Protein AF-A0A958PQH4-F1 (afdb_monomer_lite)

Secondary structure (DSSP, 8-state):
--SSSSSSSSSS--------PPP---HHHHHHHHHHHHHHHHHHHT---HHHHHHHHHHHHHHT-S----SSSHHHHHHHHHHHHHHHTTTS---HHHHHHHHHHHHHHHHHHHHHHHHHH--

Foldseek 3Di:
DPDDPPPPPPPPPPPPPPPPQQDPDDLVLLVVLLCCLLVLLVVLLPDPQLVVSLVSLVCCLVVVVRPDDDSPCLVVLSNVLSVLSNVCCVVPDNDPVSSVVSVVSSVVSVVSSVVSSVSNVVD

pLDDT: mean 85.17, std 16.49, range [44.34, 97.88]

Sequence (123 aa):
MKCFFIFILSLTVLACNKKQTAPDIPLSEFNDKARVMIGVVTKISKEQNIEKLKKIATYTQFARVVDCKDVLHECKHYNDILTKMIRYTEDGQFDNSERKDIQEKIQALKLEISQARQVLLER

Structure (mmCIF, N/CA/C/O backbone):
data_AF-A0A958PQH4-F1
#
_entry.id   AF-A0A958PQH4-F1
#
loop_
_atom_site.group_PDB
_atom_site.id
_atom_site.type_symbol
_atom_site.label_atom_id
_atom_site.label_alt_id
_atom_site.label_comp_id
_atom_site.label_asym_id
_atom_site.label_entity_id
_atom_site.label_seq_id
_atom_site.pdbx_PDB_ins_code
_atom_site.Cartn_x
_atom_site.Cartn_y
_atom_site.Cartn_z
_atom_site.occupancy
_atom_site.B_iso_or_equiv
_atom_site.auth_seq_id
_atom_site.auth_comp_id
_atom_site.auth_asym_id
_atom_site.auth_atom_id
_atom_site.pdbx_PDB_model_num
ATOM 1 N N . MET A 1 1 ? 46.148 -42.517 3.256 1.00 44.34 1 MET A N 1
ATOM 2 C CA . MET A 1 1 ? 44.812 -41.976 2.917 1.00 44.34 1 MET A CA 1
ATOM 3 C C . MET A 1 1 ? 44.825 -40.454 3.062 1.00 44.34 1 MET A C 1
ATOM 5 O O . MET A 1 1 ? 44.422 -39.924 4.084 1.00 44.34 1 MET A O 1
ATOM 9 N N . LYS A 1 2 ? 45.395 -39.744 2.084 1.00 47.91 2 LYS A N 1
ATOM 10 C CA . LYS A 1 2 ? 45.571 -38.280 2.093 1.00 47.91 2 LYS A CA 1
ATOM 11 C C . LYS A 1 2 ? 45.373 -37.770 0.666 1.00 47.91 2 LYS A C 1
ATOM 13 O O . LYS A 1 2 ? 46.354 -37.458 0.018 1.00 47.91 2 LYS A O 1
ATOM 18 N N . CYS A 1 3 ? 44.156 -37.823 0.130 1.00 49.81 3 CYS A N 1
ATOM 19 C CA . CYS A 1 3 ? 43.851 -37.251 -1.196 1.00 49.81 3 CYS A CA 1
ATOM 20 C C . CYS A 1 3 ? 42.346 -37.048 -1.465 1.00 49.81 3 CYS A C 1
ATOM 22 O O . CYS A 1 3 ? 41.973 -36.793 -2.599 1.00 49.81 3 CYS A O 1
ATOM 24 N N . PHE A 1 4 ? 41.464 -37.151 -0.462 1.00 47.75 4 PHE A N 1
ATOM 25 C CA . PHE A 1 4 ? 40.009 -37.112 -0.698 1.00 47.75 4 PHE A CA 1
ATOM 26 C C . PHE A 1 4 ? 39.305 -35.839 -0.203 1.00 47.75 4 PHE A C 1
ATOM 28 O O . PHE A 1 4 ? 38.084 -35.771 -0.223 1.00 47.75 4 PHE A O 1
ATOM 35 N N . PHE A 1 5 ? 40.056 -34.820 0.229 1.00 49.75 5 PHE A N 1
ATOM 36 C CA . PHE A 1 5 ? 39.490 -33.604 0.836 1.00 49.75 5 PHE A CA 1
ATOM 37 C C . PHE A 1 5 ? 39.616 -32.325 -0.010 1.00 49.75 5 PHE A C 1
ATOM 39 O O . PHE A 1 5 ? 39.195 -31.266 0.438 1.00 49.75 5 PHE A O 1
ATOM 46 N N . ILE A 1 6 ? 40.159 -32.394 -1.232 1.00 53.62 6 ILE A N 1
ATOM 47 C CA . ILE A 1 6 ? 40.442 -31.191 -2.047 1.00 53.62 6 ILE A CA 1
ATOM 48 C C . ILE A 1 6 ? 39.382 -30.942 -3.141 1.00 53.62 6 ILE A C 1
ATOM 50 O O . ILE A 1 6 ? 39.292 -29.840 -3.670 1.00 53.62 6 ILE A O 1
ATOM 54 N N . PHE A 1 7 ? 38.503 -31.906 -3.438 1.00 47.97 7 PHE A N 1
ATOM 55 C CA . PHE A 1 7 ? 37.555 -31.784 -4.559 1.00 47.97 7 PHE A CA 1
ATOM 56 C C . PHE A 1 7 ? 36.192 -31.157 -4.210 1.00 47.97 7 PHE A C 1
ATOM 58 O O . PHE A 1 7 ? 35.423 -30.835 -5.107 1.00 47.97 7 PHE A O 1
ATOM 65 N N . ILE A 1 8 ? 35.881 -30.961 -2.924 1.00 51.91 8 ILE A N 1
ATOM 66 C CA . ILE A 1 8 ? 34.570 -30.442 -2.477 1.00 51.91 8 ILE A CA 1
ATOM 67 C C . ILE A 1 8 ? 34.597 -28.913 -2.260 1.00 51.91 8 ILE A C 1
ATOM 69 O O . ILE A 1 8 ? 33.556 -28.292 -2.072 1.00 51.91 8 ILE A O 1
ATOM 73 N N . LEU A 1 9 ? 35.768 -28.267 -2.349 1.00 48.38 9 LEU A N 1
ATOM 74 C CA . LEU A 1 9 ? 35.909 -26.829 -2.078 1.00 48.38 9 LEU A CA 1
ATOM 75 C C . LEU A 1 9 ? 35.815 -25.920 -3.322 1.00 48.38 9 LEU A C 1
ATOM 77 O O . LEU A 1 9 ? 35.839 -24.703 -3.182 1.00 48.38 9 LEU A O 1
ATOM 81 N N . SER A 1 10 ? 35.708 -26.473 -4.534 1.00 50.66 10 SER A N 1
ATOM 82 C CA . SER A 1 10 ? 35.715 -25.701 -5.793 1.00 50.66 10 SER A CA 1
ATOM 83 C C . SER A 1 10 ? 34.331 -25.469 -6.418 1.00 50.66 10 SER A C 1
ATOM 85 O O . SER A 1 10 ? 34.236 -24.851 -7.476 1.00 50.66 10 SER A O 1
ATOM 87 N N . LEU A 1 11 ? 33.246 -25.923 -5.779 1.00 51.50 11 LEU A N 1
ATOM 88 C CA . LEU A 1 11 ? 31.895 -25.925 -6.365 1.00 51.50 11 LEU A CA 1
ATOM 89 C C . LEU A 1 11 ? 30.977 -24.772 -5.916 1.00 51.50 11 LEU A C 1
ATOM 91 O O . LEU A 1 11 ? 29.820 -24.734 -6.326 1.00 51.50 11 LEU A O 1
ATOM 95 N N . THR A 1 12 ? 31.454 -23.808 -5.123 1.00 56.78 12 THR A N 1
ATOM 96 C CA . THR A 1 12 ? 30.588 -22.761 -4.537 1.00 56.78 12 THR A CA 1
ATOM 97 C C . THR A 1 12 ?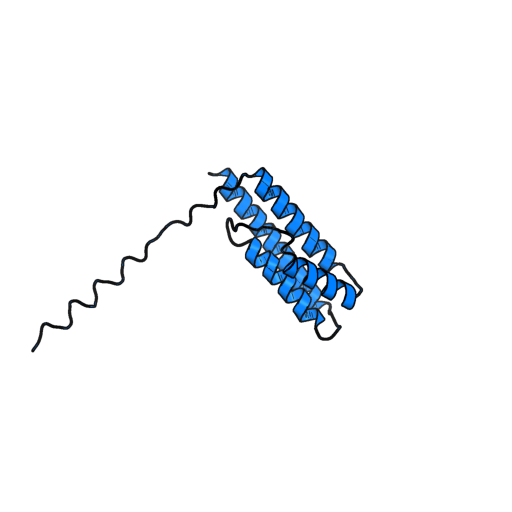 30.744 -21.352 -5.118 1.00 56.78 12 THR A C 1
ATOM 99 O O . THR A 1 12 ? 30.122 -20.429 -4.602 1.00 56.78 12 THR A O 1
ATOM 102 N N . VAL A 1 13 ? 31.493 -21.142 -6.211 1.00 53.78 13 VAL A N 1
ATOM 103 C CA . VAL A 1 13 ? 31.732 -19.775 -6.747 1.00 53.78 13 VAL A CA 1
ATOM 104 C C . VAL A 1 13 ? 30.897 -19.417 -7.985 1.00 53.78 13 VAL A C 1
ATOM 106 O O . VAL A 1 13 ? 30.986 -18.305 -8.495 1.00 53.78 13 VAL A O 1
ATOM 109 N N . LEU A 1 14 ? 29.992 -20.284 -8.441 1.00 52.03 14 LEU A N 1
ATOM 110 C CA . LEU A 1 14 ? 28.974 -19.901 -9.431 1.00 52.03 14 LEU A CA 1
ATOM 111 C C . LEU A 1 14 ? 27.713 -19.379 -8.729 1.00 52.03 14 LEU A C 1
ATOM 113 O O . LEU A 1 14 ? 26.598 -19.823 -8.994 1.00 52.03 14 LEU A O 1
ATOM 117 N N . ALA A 1 15 ? 27.887 -18.394 -7.844 1.00 50.41 15 ALA A N 1
ATOM 118 C CA . ALA A 1 15 ? 26.812 -17.460 -7.544 1.00 50.41 15 ALA A CA 1
ATOM 119 C C . ALA A 1 15 ? 26.550 -16.680 -8.840 1.00 50.41 15 ALA A C 1
ATOM 121 O O . ALA A 1 15 ? 27.230 -15.712 -9.176 1.00 50.41 15 ALA A O 1
ATOM 122 N N . CYS A 1 16 ? 25.625 -17.216 -9.631 1.00 54.50 16 CYS A N 1
ATOM 123 C CA . CYS A 1 16 ? 25.168 -16.671 -10.891 1.00 54.50 16 CYS A CA 1
ATOM 124 C C . CYS A 1 16 ? 24.646 -15.253 -10.628 1.00 54.50 16 CYS A C 1
ATOM 126 O O . CYS A 1 16 ? 23.528 -15.068 -10.154 1.00 54.50 16 CYS A O 1
ATOM 128 N N . ASN A 1 17 ? 25.473 -14.248 -10.912 1.00 48.66 17 ASN A N 1
ATOM 129 C CA . ASN A 1 17 ? 25.115 -12.838 -10.827 1.00 48.66 17 ASN A CA 1
ATOM 130 C C . ASN A 1 17 ? 24.243 -12.491 -12.048 1.00 48.66 17 ASN A C 1
ATOM 132 O O . ASN A 1 17 ? 24.624 -11.704 -12.915 1.00 48.66 17 ASN A O 1
ATOM 136 N N . LYS A 1 18 ? 23.081 -13.147 -12.185 1.00 48.94 18 LYS A N 1
ATOM 137 C CA . LYS A 1 18 ? 22.056 -12.695 -13.124 1.00 48.94 18 LYS A CA 1
ATOM 138 C C . LYS A 1 18 ? 21.567 -11.361 -12.578 1.00 48.94 18 LYS A C 1
ATOM 140 O O . LYS A 1 18 ? 20.751 -11.343 -11.663 1.00 48.94 18 LYS A O 1
ATOM 145 N N . LYS A 1 19 ? 22.086 -10.254 -13.128 1.00 53.88 19 LYS A N 1
ATOM 146 C CA . LYS A 1 19 ? 21.433 -8.944 -13.036 1.00 53.88 19 LYS A CA 1
ATOM 147 C C . LYS A 1 19 ? 19.963 -9.196 -13.341 1.00 53.88 19 LYS A C 1
ATOM 149 O O . LYS A 1 19 ? 19.645 -9.607 -14.459 1.00 53.88 19 LYS A O 1
ATOM 154 N N . GLN A 1 20 ? 19.112 -9.048 -12.330 1.00 55.00 20 GLN A N 1
ATOM 155 C CA . GLN A 1 20 ? 17.675 -9.164 -12.485 1.00 55.00 20 GLN A CA 1
ATOM 156 C C . GLN A 1 20 ? 17.293 -8.134 -13.537 1.00 55.00 20 GLN A C 1
ATOM 158 O O . GLN A 1 20 ? 17.394 -6.929 -13.323 1.00 55.00 20 GLN A O 1
ATOM 163 N N . THR A 1 21 ? 17.033 -8.622 -14.742 1.00 63.31 21 THR A N 1
ATOM 164 C CA . THR A 1 21 ? 16.639 -7.771 -15.850 1.00 63.31 21 THR A CA 1
ATOM 165 C C . THR A 1 21 ? 15.248 -7.299 -15.473 1.00 63.31 21 THR A C 1
ATOM 167 O O . THR A 1 21 ? 14.392 -8.138 -15.181 1.00 63.31 21 THR A O 1
ATOM 170 N N . ALA A 1 22 ? 15.064 -5.981 -15.366 1.00 67.56 22 ALA A N 1
ATOM 171 C CA . ALA A 1 22 ? 13.769 -5.405 -15.035 1.00 67.56 22 ALA A CA 1
ATOM 172 C C . ALA A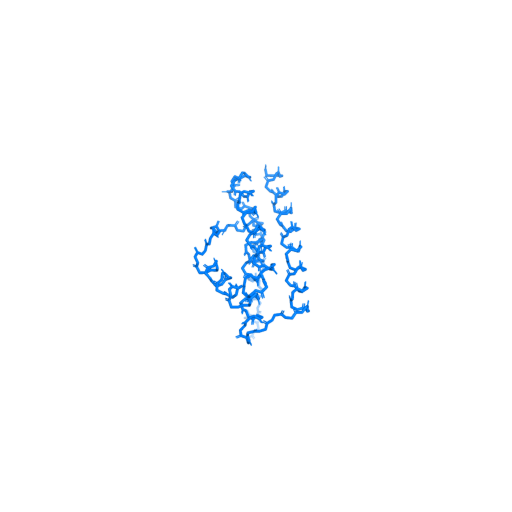 1 22 ? 12.688 -6.049 -15.924 1.00 67.56 22 ALA A C 1
ATOM 174 O O . ALA A 1 22 ? 12.954 -6.311 -17.105 1.00 67.56 22 ALA A O 1
ATOM 175 N N . PRO A 1 23 ? 11.508 -6.370 -15.368 1.00 77.06 23 PRO A N 1
ATOM 176 C CA . PRO A 1 23 ? 10.456 -7.020 -16.128 1.00 77.06 23 PRO A CA 1
ATOM 177 C C . PRO A 1 23 ? 10.092 -6.176 -17.348 1.00 77.06 23 PRO A C 1
ATOM 179 O O . PRO A 1 23 ? 10.118 -4.945 -17.309 1.00 77.06 23 PRO A O 1
ATOM 182 N N . ASP A 1 24 ? 9.722 -6.852 -18.434 1.00 82.00 24 ASP A N 1
ATOM 183 C CA . ASP A 1 24 ? 9.239 -6.182 -19.634 1.00 82.00 24 ASP A CA 1
ATOM 184 C C . ASP A 1 24 ? 7.811 -5.669 -19.401 1.00 82.00 24 ASP A C 1
ATOM 186 O O . ASP A 1 24 ? 6.826 -6.352 -19.686 1.00 82.00 24 ASP A O 1
ATOM 190 N N . ILE A 1 25 ? 7.711 -4.498 -18.771 1.00 86.81 25 ILE A N 1
ATOM 191 C CA . ILE A 1 25 ? 6.465 -3.779 -18.516 1.00 86.81 25 ILE A CA 1
ATOM 192 C C . ILE A 1 25 ? 6.530 -2.397 -19.185 1.00 86.81 25 ILE A C 1
ATOM 194 O O . ILE A 1 25 ? 7.504 -1.664 -18.987 1.00 86.81 25 ILE A O 1
ATOM 198 N N . PRO A 1 26 ? 5.509 -1.997 -19.966 1.00 91.06 26 PRO A N 1
ATOM 199 C CA . PRO A 1 26 ? 5.422 -0.642 -20.491 1.00 91.06 26 PRO A CA 1
ATOM 200 C C . PRO A 1 26 ? 5.364 0.394 -19.363 1.00 91.06 26 PRO A C 1
ATOM 202 O O . PRO A 1 26 ? 4.630 0.232 -18.386 1.00 91.06 26 PRO A O 1
ATOM 205 N N . LEU A 1 27 ? 6.073 1.513 -19.529 1.00 91.06 27 LEU A N 1
ATOM 206 C CA . LEU A 1 27 ? 6.102 2.592 -18.536 1.00 91.06 27 LEU A CA 1
ATOM 207 C C . LEU A 1 27 ? 4.698 3.134 -18.200 1.00 91.06 27 LEU A C 1
ATOM 209 O O . LEU A 1 27 ? 4.435 3.514 -17.060 1.00 91.06 27 LEU A O 1
ATOM 213 N N . SER A 1 28 ? 3.787 3.174 -19.177 1.00 92.44 28 SER A N 1
ATOM 214 C CA . SER A 1 28 ? 2.387 3.564 -18.967 1.00 92.44 28 SER A CA 1
ATOM 215 C C . SER A 1 28 ? 1.659 2.604 -18.024 1.00 92.44 28 SER A C 1
ATOM 217 O O . SER A 1 28 ? 1.062 3.055 -17.049 1.00 92.44 28 SER A O 1
ATOM 219 N N . GLU A 1 29 ? 1.778 1.295 -18.262 1.00 91.75 29 GLU A N 1
ATOM 220 C CA . GLU A 1 29 ? 1.181 0.254 -17.420 1.00 91.75 29 GLU A CA 1
ATOM 221 C C . GLU A 1 29 ? 1.735 0.315 -15.991 1.00 91.75 29 GLU A C 1
ATOM 223 O O . GLU A 1 29 ? 0.971 0.285 -15.022 1.00 91.75 29 GLU A O 1
ATOM 228 N N . PHE A 1 30 ? 3.054 0.479 -15.848 1.00 92.88 30 PHE A N 1
ATOM 229 C CA . PHE A 1 30 ? 3.689 0.666 -14.545 1.00 92.88 30 PHE A CA 1
ATOM 230 C C . PHE A 1 30 ? 3.132 1.895 -13.810 1.00 92.88 30 PHE A C 1
ATOM 232 O O . PHE A 1 30 ? 2.749 1.804 -12.643 1.00 92.88 30 PHE A O 1
ATOM 239 N N . ASN A 1 31 ? 3.040 3.045 -14.485 1.00 93.44 31 ASN A N 1
ATOM 240 C CA . ASN A 1 31 ? 2.558 4.286 -13.875 1.00 93.44 31 ASN A CA 1
ATOM 241 C C . ASN A 1 31 ? 1.095 4.197 -13.424 1.00 93.44 31 ASN A C 1
ATOM 243 O O . ASN A 1 31 ? 0.739 4.764 -12.387 1.00 93.44 31 ASN A O 1
ATOM 247 N N . ASP A 1 32 ? 0.246 3.497 -14.175 1.00 93.12 32 ASP A N 1
ATOM 248 C CA . ASP A 1 32 ? -1.145 3.285 -13.783 1.00 93.12 32 ASP A CA 1
ATOM 249 C C . ASP A 1 32 ? -1.238 2.388 -12.543 1.00 93.12 32 ASP A C 1
ATOM 251 O O . ASP A 1 32 ? -1.926 2.745 -11.581 1.00 93.12 32 ASP A O 1
ATOM 255 N N . LYS A 1 33 ? -0.460 1.299 -12.491 1.00 92.06 33 LYS A N 1
ATOM 256 C CA . LYS A 1 33 ? -0.361 0.432 -11.303 1.00 92.06 33 LYS A CA 1
ATOM 257 C C . LYS A 1 33 ? 0.168 1.196 -10.087 1.00 92.06 33 LYS A C 1
ATOM 259 O O . LYS A 1 33 ? -0.435 1.142 -9.016 1.00 92.06 33 LYS A O 1
ATOM 264 N N . ALA A 1 34 ? 1.230 1.978 -10.258 1.00 94.00 34 ALA A N 1
ATOM 265 C CA . ALA A 1 34 ? 1.806 2.825 -9.216 1.00 94.00 34 ALA A CA 1
ATOM 266 C C . ALA A 1 34 ? 0.801 3.844 -8.657 1.00 94.00 34 ALA A C 1
ATOM 268 O O . ALA A 1 34 ? 0.686 4.015 -7.438 1.00 94.00 34 ALA A O 1
ATOM 269 N N . ARG A 1 35 ? 0.020 4.490 -9.534 1.00 95.19 35 ARG A N 1
ATOM 270 C CA . ARG A 1 35 ? -1.039 5.427 -9.135 1.00 95.19 35 ARG A CA 1
ATOM 271 C C . ARG A 1 35 ? -2.095 4.736 -8.276 1.00 95.19 35 ARG A C 1
ATOM 273 O O . ARG A 1 35 ? -2.486 5.284 -7.243 1.00 95.19 35 ARG A O 1
ATOM 280 N N . VAL A 1 36 ? -2.537 3.543 -8.680 1.00 93.69 36 VAL A N 1
ATOM 281 C CA . VAL A 1 36 ? -3.523 2.755 -7.926 1.00 93.69 36 VAL A CA 1
ATOM 282 C C . VAL A 1 36 ? -2.956 2.337 -6.570 1.00 93.69 36 VAL A C 1
ATOM 284 O O . VAL A 1 36 ? -3.617 2.576 -5.560 1.00 93.69 36 VAL A O 1
ATOM 287 N N . MET A 1 37 ? -1.727 1.808 -6.516 1.00 94.69 37 MET A N 1
ATOM 288 C CA . MET A 1 37 ? -1.072 1.410 -5.262 1.00 94.69 37 MET A CA 1
ATOM 289 C C . MET A 1 37 ? -1.064 2.553 -4.245 1.00 94.69 37 MET A C 1
ATOM 291 O O . MET A 1 37 ? -1.605 2.405 -3.146 1.00 94.69 37 MET A O 1
ATOM 295 N N . ILE A 1 38 ? -0.531 3.719 -4.633 1.00 96.19 38 ILE A N 1
ATOM 296 C CA . ILE A 1 38 ? -0.455 4.898 -3.761 1.00 96.19 38 ILE A CA 1
ATOM 297 C C . ILE A 1 38 ? -1.844 5.400 -3.367 1.00 96.19 38 ILE A C 1
ATOM 299 O O . ILE A 1 38 ? -2.074 5.703 -2.192 1.00 96.19 38 ILE A O 1
ATOM 303 N N . GLY A 1 39 ? -2.770 5.492 -4.324 1.00 95.06 39 GLY A N 1
ATOM 304 C CA . GLY A 1 39 ? -4.128 5.969 -4.076 1.00 95.06 39 GLY A CA 1
ATOM 305 C C . GLY A 1 39 ? -4.864 5.107 -3.053 1.00 95.06 39 GLY A C 1
ATOM 306 O O . GLY A 1 39 ? -5.475 5.636 -2.123 1.00 95.06 39 GLY A O 1
ATOM 307 N N . VAL A 1 40 ? -4.746 3.786 -3.179 1.00 94.38 40 VAL A N 1
ATOM 308 C CA . VAL A 1 40 ? -5.389 2.816 -2.292 1.00 94.38 40 VAL A CA 1
ATOM 309 C C . VAL A 1 40 ? -4.836 2.907 -0.872 1.00 94.38 40 VAL A C 1
ATOM 311 O O . VAL A 1 40 ? -5.607 3.185 0.047 1.00 94.38 40 VAL A O 1
ATOM 314 N N . VAL A 1 41 ? -3.520 2.760 -0.668 1.00 96.19 41 VAL A N 1
ATOM 315 C CA . VAL A 1 41 ? -2.950 2.798 0.697 1.00 96.19 41 VAL A CA 1
ATOM 316 C C . VAL A 1 41 ? -3.148 4.158 1.359 1.00 96.19 41 VAL A C 1
ATOM 318 O O . VAL A 1 41 ? -3.466 4.231 2.544 1.00 96.19 41 VAL A O 1
ATOM 321 N N . THR A 1 42 ? -3.058 5.249 0.592 1.00 96.56 42 THR A N 1
ATOM 322 C CA . THR A 1 42 ? -3.303 6.595 1.123 1.00 96.56 42 THR A CA 1
ATOM 323 C C . THR A 1 42 ? -4.756 6.747 1.564 1.00 96.56 42 THR A C 1
ATOM 325 O O . THR A 1 42 ? -5.009 7.284 2.642 1.00 96.56 42 THR A O 1
ATOM 328 N N . LYS A 1 43 ? -5.718 6.266 0.768 1.00 95.94 43 LYS A N 1
ATOM 329 C CA . LYS A 1 43 ? -7.144 6.354 1.100 1.00 95.94 43 LYS A CA 1
ATOM 330 C C . LYS A 1 43 ? -7.499 5.511 2.323 1.00 95.94 43 LYS A C 1
ATOM 332 O O . LYS A 1 43 ? -8.181 6.018 3.207 1.00 95.94 43 LYS A O 1
ATOM 337 N N . ILE A 1 44 ? -7.006 4.274 2.398 1.00 95.19 44 ILE A N 1
ATOM 338 C CA . ILE A 1 44 ? -7.241 3.383 3.544 1.00 95.19 44 ILE A CA 1
ATOM 339 C C . ILE A 1 44 ? -6.629 3.982 4.815 1.00 95.19 44 ILE A C 1
ATOM 341 O O . ILE A 1 44 ? -7.307 4.060 5.832 1.00 95.19 44 ILE A O 1
ATOM 345 N N . SER A 1 45 ? -5.394 4.498 4.747 1.00 95.81 45 SER A N 1
ATOM 346 C CA . SER A 1 45 ? -4.698 5.062 5.919 1.00 95.81 45 SER A CA 1
ATOM 347 C C . SER A 1 45 ? -5.422 6.243 6.582 1.00 95.81 45 SER A C 1
ATOM 349 O O . SER A 1 45 ? -5.195 6.529 7.757 1.00 95.81 45 SER A O 1
ATOM 351 N N . LYS A 1 46 ? -6.288 6.939 5.833 1.00 95.44 46 LYS A N 1
ATOM 352 C CA . LYS A 1 46 ? -7.067 8.091 6.305 1.00 95.44 46 LYS A CA 1
ATOM 353 C C . LYS A 1 46 ? -8.427 7.714 6.891 1.00 95.44 46 LYS A C 1
ATOM 355 O O . LYS A 1 46 ? -9.083 8.584 7.465 1.00 95.44 46 LYS A O 1
ATOM 360 N N . GLU A 1 47 ? -8.857 6.462 6.747 1.00 96.06 47 GLU A N 1
ATOM 361 C CA . GLU A 1 47 ? -10.113 5.989 7.322 1.00 96.06 47 GLU A CA 1
ATOM 362 C C . GLU A 1 47 ? -10.048 6.054 8.858 1.00 96.06 47 GLU A C 1
ATOM 364 O O . GLU A 1 47 ? -9.055 5.672 9.489 1.00 96.06 47 GLU A O 1
ATOM 369 N N . GLN A 1 48 ? -11.100 6.611 9.455 1.00 93.75 48 GLN A N 1
ATOM 370 C CA . GLN A 1 48 ? -11.195 6.806 10.904 1.00 93.75 48 GLN A CA 1
ATOM 371 C C . GLN A 1 48 ? -11.955 5.656 11.560 1.00 93.75 48 GLN A C 1
ATOM 373 O O . GLN A 1 48 ? -11.661 5.295 12.695 1.00 93.75 48 GLN A O 1
ATOM 378 N N . ASN A 1 49 ? -12.901 5.047 10.840 1.00 96.44 49 ASN A N 1
ATOM 379 C CA . ASN A 1 49 ? -13.606 3.868 11.318 1.00 96.44 49 ASN A CA 1
ATOM 380 C C . ASN A 1 49 ? -12.703 2.627 11.181 1.00 96.44 49 ASN A C 1
ATOM 382 O O . ASN A 1 49 ? -12.428 2.172 10.070 1.00 96.44 49 ASN A O 1
ATOM 386 N N . ILE A 1 50 ? -12.251 2.081 12.314 1.00 96.31 50 ILE A N 1
ATOM 387 C CA . ILE A 1 50 ? -11.267 0.986 12.366 1.00 96.31 50 ILE A CA 1
ATOM 388 C C . ILE A 1 50 ? -11.784 -0.294 11.705 1.00 96.31 50 ILE A C 1
ATOM 390 O O . ILE A 1 50 ? -11.065 -0.927 10.933 1.00 96.31 50 ILE A O 1
ATOM 394 N N . GLU A 1 51 ? -13.050 -0.641 11.933 1.00 95.88 51 GLU A N 1
ATOM 395 C CA . GLU A 1 51 ? -13.676 -1.816 11.323 1.00 95.88 51 GLU A CA 1
ATOM 396 C C . GLU A 1 51 ? -13.721 -1.687 9.795 1.00 95.88 51 GLU A C 1
ATOM 398 O O . GLU A 1 51 ? -13.349 -2.605 9.057 1.00 95.88 51 GLU A O 1
ATOM 403 N N . LYS A 1 52 ? -14.118 -0.509 9.303 1.00 96.38 52 LYS A N 1
ATOM 404 C CA . LYS A 1 52 ? -14.146 -0.203 7.872 1.00 96.38 52 LYS A CA 1
ATOM 405 C C . LYS A 1 52 ? -12.744 -0.212 7.269 1.00 96.38 52 LYS A C 1
ATOM 407 O O . LYS A 1 52 ? -12.573 -0.746 6.175 1.00 96.38 52 LYS A O 1
ATOM 412 N N . LEU A 1 53 ? -11.749 0.334 7.969 1.00 96.00 53 LEU A N 1
ATOM 413 C CA . LEU A 1 53 ? -10.352 0.307 7.542 1.00 96.00 53 LEU A CA 1
ATOM 414 C C . LEU A 1 53 ? -9.871 -1.133 7.367 1.00 96.00 53 LEU A C 1
ATOM 416 O O . LEU A 1 53 ? -9.438 -1.487 6.268 1.00 96.00 53 LEU A O 1
ATOM 420 N N . LYS A 1 54 ? -10.020 -1.967 8.407 1.00 96.19 54 LYS A N 1
ATOM 421 C CA . LYS A 1 54 ? -9.654 -3.389 8.383 1.00 96.19 54 LYS A CA 1
ATOM 422 C C . LYS A 1 54 ? -10.313 -4.093 7.206 1.00 96.19 54 LYS A C 1
ATOM 424 O O . LYS A 1 54 ? -9.633 -4.698 6.384 1.00 96.19 54 LYS A O 1
ATOM 429 N N . LYS A 1 55 ? -11.631 -3.934 7.066 1.00 95.25 55 LYS A N 1
ATOM 430 C CA . LYS A 1 55 ? -12.424 -4.548 5.995 1.00 95.25 55 LYS A CA 1
ATOM 431 C C . LYS A 1 55 ? -11.920 -4.160 4.604 1.00 95.25 55 LYS A C 1
ATOM 433 O O . LYS A 1 55 ? -11.731 -5.034 3.760 1.00 95.25 55 LYS A O 1
ATOM 438 N N . ILE A 1 56 ? -11.668 -2.872 4.356 1.00 94.94 56 ILE A N 1
ATOM 439 C CA . ILE A 1 56 ? -11.158 -2.408 3.057 1.00 94.94 56 ILE A CA 1
ATOM 440 C C . ILE A 1 56 ? -9.735 -2.924 2.817 1.00 94.94 56 ILE A C 1
ATOM 442 O O . ILE A 1 56 ? -9.449 -3.372 1.707 1.00 94.94 56 ILE A O 1
ATOM 446 N N . ALA A 1 57 ? -8.856 -2.892 3.824 1.00 94.62 57 ALA A N 1
ATOM 447 C CA . ALA A 1 57 ? -7.485 -3.389 3.708 1.00 94.62 57 ALA A CA 1
ATOM 448 C C . ALA A 1 57 ? -7.457 -4.888 3.379 1.00 94.62 57 ALA A C 1
ATOM 450 O O . ALA A 1 57 ? -6.806 -5.293 2.416 1.00 94.62 57 ALA A O 1
ATOM 451 N N . THR A 1 58 ? -8.242 -5.690 4.102 1.00 94.12 58 THR A N 1
ATOM 452 C CA . THR A 1 58 ? -8.405 -7.126 3.863 1.00 94.12 58 THR A CA 1
ATOM 453 C C . THR A 1 58 ? -8.936 -7.399 2.459 1.00 94.12 58 THR A C 1
ATOM 455 O O . THR A 1 58 ? -8.315 -8.150 1.712 1.00 94.12 58 THR A O 1
ATOM 458 N N . TYR A 1 59 ? -10.035 -6.763 2.042 1.00 93.50 59 TYR A N 1
ATOM 459 C CA . TYR A 1 59 ? -10.568 -6.985 0.694 1.00 93.50 59 TYR A CA 1
ATOM 460 C C . TYR A 1 59 ? -9.611 -6.549 -0.405 1.00 93.50 59 TYR A C 1
ATOM 462 O O . TYR A 1 59 ? -9.491 -7.244 -1.407 1.00 93.50 59 TYR A O 1
ATOM 470 N N . THR A 1 60 ? -8.904 -5.438 -0.214 1.00 92.69 60 THR A N 1
ATOM 471 C CA . THR A 1 60 ? -7.886 -4.982 -1.165 1.00 92.69 60 THR A CA 1
ATOM 472 C C . THR A 1 60 ? -6.783 -6.027 -1.327 1.00 92.69 60 THR A C 1
ATOM 474 O O . THR A 1 60 ? -6.412 -6.352 -2.456 1.00 92.69 60 THR A O 1
ATOM 477 N N . GLN A 1 61 ? -6.289 -6.580 -0.215 1.00 89.50 61 GLN A N 1
ATOM 478 C CA . GLN A 1 61 ? -5.249 -7.605 -0.230 1.00 89.50 61 GLN A CA 1
ATOM 479 C C . GLN A 1 61 ? -5.735 -8.895 -0.908 1.00 89.50 61 GLN A C 1
ATOM 481 O O . GLN A 1 61 ? -5.043 -9.437 -1.769 1.00 89.50 61 GLN A O 1
ATOM 486 N N . PHE A 1 62 ? -6.942 -9.364 -0.578 1.00 86.75 62 PHE A N 1
ATOM 487 C CA . PHE A 1 62 ? -7.502 -10.597 -1.143 1.00 86.75 62 PHE A CA 1
ATOM 488 C C . PHE A 1 62 ? -7.885 -10.474 -2.616 1.00 86.75 62 PHE A C 1
ATOM 490 O O . PHE A 1 62 ? -7.613 -11.385 -3.394 1.00 86.75 62 PHE A O 1
ATOM 497 N N . ALA A 1 63 ? -8.492 -9.355 -3.013 1.00 86.06 63 ALA A N 1
ATOM 498 C CA . ALA A 1 63 ? -8.908 -9.130 -4.393 1.00 86.06 63 ALA A CA 1
ATOM 499 C C . ALA A 1 63 ? -7.721 -8.921 -5.344 1.00 86.06 63 ALA A C 1
ATOM 501 O O . ALA A 1 63 ? -7.936 -8.879 -6.552 1.00 86.06 63 ALA A O 1
ATOM 502 N N . ARG A 1 64 ? -6.491 -8.775 -4.817 1.00 79.25 64 ARG A N 1
ATOM 503 C CA . ARG A 1 64 ? -5.282 -8.465 -5.597 1.00 79.25 64 ARG A CA 1
ATOM 504 C C . ARG A 1 64 ? -5.550 -7.327 -6.582 1.00 79.25 64 ARG A C 1
ATOM 506 O O . ARG A 1 64 ? -5.277 -7.439 -7.771 1.00 79.25 64 ARG A O 1
ATOM 513 N N . VAL A 1 65 ? -6.114 -6.231 -6.061 1.00 71.19 65 VAL A N 1
ATOM 514 C CA . VAL A 1 65 ? -6.587 -5.075 -6.852 1.00 71.19 65 VAL A CA 1
ATOM 515 C C . VAL A 1 65 ? -5.500 -4.528 -7.788 1.00 71.19 65 VAL A C 1
ATOM 517 O O . VAL A 1 65 ? -5.809 -3.927 -8.813 1.00 71.19 65 VAL A O 1
ATOM 520 N N . VAL A 1 66 ? -4.230 -4.760 -7.453 1.00 72.88 66 VAL A N 1
ATOM 521 C CA . VAL A 1 66 ? -3.082 -4.478 -8.309 1.00 72.88 66 VAL A CA 1
ATOM 522 C C . VAL A 1 66 ? -2.426 -5.797 -8.717 1.00 72.88 66 VAL A C 1
ATOM 524 O O . VAL A 1 66 ? -1.790 -6.453 -7.892 1.00 72.88 66 VAL A O 1
ATOM 527 N N . ASP A 1 67 ? -2.552 -6.164 -9.995 1.00 73.00 67 ASP A N 1
ATOM 528 C CA . ASP A 1 67 ? -1.721 -7.206 -10.606 1.00 73.00 67 ASP A CA 1
ATOM 529 C C . ASP A 1 67 ? -0.297 -6.663 -10.758 1.00 73.00 67 ASP A C 1
ATOM 531 O O . ASP A 1 67 ? -0.022 -5.805 -11.604 1.00 73.00 67 ASP A O 1
ATOM 535 N N . CYS A 1 68 ? 0.591 -7.080 -9.865 1.00 72.31 68 CYS A N 1
ATOM 536 C CA . CYS A 1 68 ? 1.845 -6.388 -9.630 1.00 72.31 68 CYS A CA 1
ATOM 537 C C . CYS A 1 68 ? 3.031 -7.239 -10.091 1.00 72.31 68 CYS A C 1
ATOM 539 O O . CYS A 1 68 ? 3.197 -8.380 -9.663 1.00 72.31 68 CYS A O 1
ATOM 541 N N . LYS A 1 69 ? 3.848 -6.669 -10.980 1.00 80.25 69 LYS A N 1
ATOM 542 C CA . LYS A 1 69 ? 5.145 -7.213 -11.383 1.00 80.25 69 LYS A CA 1
ATOM 543 C C . LYS A 1 69 ? 6.208 -6.276 -10.836 1.00 80.25 69 LYS A C 1
ATOM 545 O O . LYS A 1 69 ? 6.274 -5.139 -11.292 1.00 80.25 69 LYS A O 1
ATOM 550 N N . ASP A 1 70 ? 6.991 -6.763 -9.881 1.00 81.06 70 ASP A N 1
ATOM 551 C CA . ASP A 1 70 ? 8.043 -5.977 -9.243 1.00 81.06 70 ASP A CA 1
ATOM 552 C C . ASP A 1 70 ? 9.126 -5.597 -10.260 1.00 81.06 70 ASP A C 1
ATOM 554 O O . ASP A 1 70 ? 9.771 -6.466 -10.855 1.00 81.06 70 ASP A O 1
ATOM 558 N N . VAL A 1 71 ? 9.329 -4.293 -10.444 1.00 84.75 71 VAL A N 1
ATOM 559 C CA . VAL A 1 71 ? 10.525 -3.743 -11.093 1.00 84.75 71 VAL A CA 1
ATOM 560 C C . VAL A 1 71 ? 11.673 -3.692 -10.090 1.0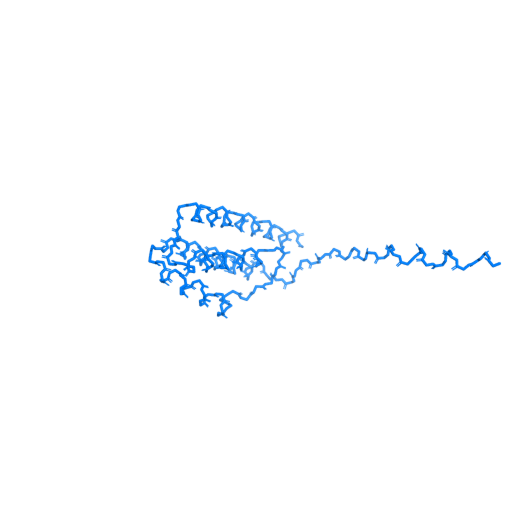0 84.75 71 VAL A C 1
ATOM 562 O O . VAL A 1 71 ? 12.794 -4.077 -10.424 1.00 84.75 71 VAL A O 1
ATOM 565 N N . LEU A 1 72 ? 11.380 -3.250 -8.863 1.00 86.75 72 LEU A N 1
ATOM 566 C CA . LEU A 1 72 ? 12.255 -3.347 -7.699 1.00 86.75 72 LEU A CA 1
ATOM 567 C C . LEU A 1 72 ? 11.554 -4.195 -6.627 1.00 86.75 72 LEU A C 1
ATOM 569 O O . LEU A 1 72 ? 11.599 -5.420 -6.709 1.00 86.75 72 LEU A O 1
ATOM 573 N N . HIS A 1 73 ? 10.900 -3.567 -5.644 1.00 88.38 73 HIS A N 1
ATOM 574 C CA . HIS A 1 73 ? 10.115 -4.240 -4.598 1.00 88.38 73 HIS A CA 1
ATOM 575 C C . HIS A 1 73 ? 8.849 -3.458 -4.205 1.00 88.38 73 HIS A C 1
ATOM 577 O O . HIS A 1 73 ? 8.302 -3.634 -3.109 1.00 88.38 73 HIS A O 1
ATOM 583 N N . GLU A 1 74 ? 8.366 -2.570 -5.075 1.00 91.19 74 GLU A N 1
ATOM 584 C CA . GLU A 1 74 ? 7.199 -1.732 -4.813 1.00 91.19 74 GLU A CA 1
ATOM 585 C C . GLU A 1 74 ? 5.929 -2.550 -4.518 1.00 91.19 74 GLU A C 1
ATOM 587 O O . GLU A 1 74 ? 5.136 -2.165 -3.654 1.00 91.19 74 GLU A O 1
ATOM 592 N N . CYS A 1 75 ? 5.754 -3.711 -5.156 1.00 90.69 75 CYS A N 1
ATOM 593 C CA . CYS A 1 75 ? 4.618 -4.598 -4.914 1.00 90.69 75 CYS A CA 1
ATOM 594 C C . CYS A 1 75 ? 4.692 -5.217 -3.520 1.00 90.69 75 CYS A C 1
ATOM 596 O O . CYS A 1 75 ? 3.686 -5.298 -2.806 1.00 90.69 75 CYS A O 1
ATOM 598 N N . LYS A 1 76 ? 5.897 -5.629 -3.114 1.00 90.56 76 LYS A N 1
ATOM 599 C CA . LYS A 1 76 ? 6.150 -6.158 -1.774 1.00 90.56 76 LYS A CA 1
ATOM 600 C C . LYS A 1 76 ? 5.843 -5.106 -0.712 1.00 90.56 76 LYS A C 1
ATOM 602 O O . LYS A 1 76 ? 5.089 -5.388 0.216 1.00 90.56 76 LYS A O 1
ATOM 607 N N . HIS A 1 77 ? 6.347 -3.883 -0.870 1.00 93.44 77 HIS A N 1
ATOM 608 C CA . HIS A 1 77 ? 6.059 -2.791 0.061 1.00 93.44 77 HIS A CA 1
ATOM 609 C C . HIS A 1 77 ? 4.572 -2.437 0.119 1.00 93.44 77 HIS A C 1
ATOM 611 O O . HIS A 1 77 ? 4.034 -2.224 1.207 1.00 93.44 77 HIS A O 1
ATOM 617 N N . TYR A 1 78 ? 3.883 -2.427 -1.022 1.00 95.00 78 TYR A N 1
ATOM 618 C CA . TYR A 1 78 ? 2.436 -2.247 -1.063 1.00 95.00 78 TYR A CA 1
ATOM 619 C C . TYR A 1 78 ? 1.696 -3.319 -0.243 1.00 95.00 78 TYR A C 1
ATOM 621 O O . TYR A 1 78 ? 0.845 -2.986 0.588 1.00 95.00 78 TYR A O 1
ATOM 629 N N . ASN A 1 79 ? 2.054 -4.594 -0.411 1.00 93.69 79 ASN A N 1
ATOM 630 C CA . ASN A 1 79 ? 1.443 -5.689 0.342 1.00 93.69 79 ASN A CA 1
ATOM 631 C C . ASN A 1 79 ? 1.785 -5.647 1.844 1.00 93.69 79 ASN A C 1
ATOM 633 O O . ASN A 1 79 ? 0.924 -5.922 2.685 1.00 93.69 79 ASN A O 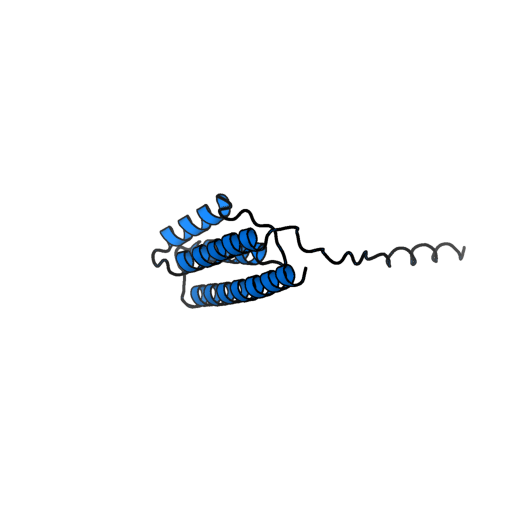1
ATOM 637 N N . ASP A 1 80 ? 3.011 -5.262 2.197 1.00 94.75 80 ASP A N 1
ATOM 638 C CA . ASP A 1 80 ? 3.443 -5.113 3.590 1.00 94.75 80 ASP A CA 1
ATOM 639 C C . ASP A 1 80 ? 2.655 -4.009 4.310 1.00 94.75 80 ASP A C 1
ATOM 641 O O . ASP A 1 80 ? 2.286 -4.172 5.476 1.00 94.75 80 ASP A O 1
ATOM 645 N N . ILE A 1 81 ? 2.343 -2.905 3.620 1.00 96.75 81 ILE A N 1
ATOM 646 C CA . ILE A 1 81 ? 1.496 -1.832 4.160 1.00 96.75 81 ILE A CA 1
ATOM 647 C C . ILE A 1 81 ? 0.092 -2.359 4.469 1.00 96.75 81 ILE A C 1
ATOM 649 O O . ILE A 1 81 ? -0.405 -2.141 5.574 1.00 96.75 81 ILE A O 1
ATOM 653 N N . LEU A 1 82 ? -0.539 -3.069 3.526 1.00 96.50 82 LEU A N 1
ATOM 654 C CA . LEU A 1 82 ? -1.875 -3.638 3.733 1.00 96.50 82 LEU A CA 1
ATOM 655 C C . LEU A 1 82 ? -1.882 -4.646 4.886 1.00 96.50 82 LEU A C 1
ATOM 657 O O . LEU A 1 82 ? -2.738 -4.566 5.765 1.00 96.50 82 LEU A O 1
ATOM 661 N N . THR A 1 83 ? -0.889 -5.535 4.930 1.00 96.12 83 THR A N 1
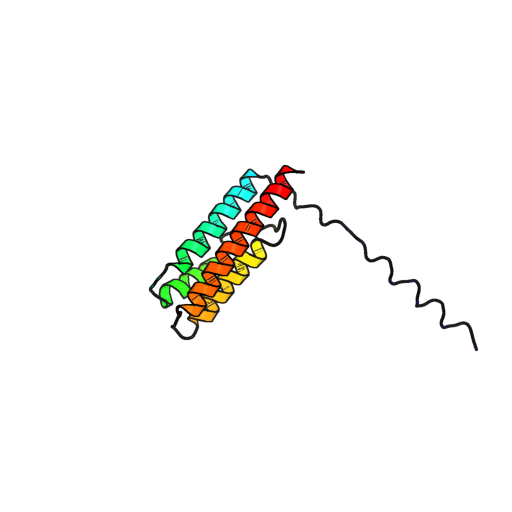ATOM 662 C CA . THR A 1 83 ? -0.731 -6.525 6.006 1.00 96.12 83 THR A CA 1
ATOM 663 C C . THR A 1 83 ? -0.601 -5.846 7.366 1.00 96.12 83 THR A C 1
ATOM 665 O O . THR A 1 83 ? -1.253 -6.246 8.329 1.00 96.12 83 THR A O 1
ATOM 668 N N . LYS A 1 84 ? 0.202 -4.780 7.456 1.00 96.62 84 LYS A N 1
ATOM 669 C CA . LYS A 1 84 ? 0.357 -4.013 8.695 1.00 96.62 84 LYS A CA 1
ATOM 670 C C . LYS A 1 84 ? -0.918 -3.294 9.106 1.00 96.62 84 LYS A C 1
ATOM 672 O O . LYS A 1 84 ? -1.255 -3.342 10.279 1.00 96.62 84 LYS A O 1
ATOM 677 N N . MET A 1 85 ? -1.642 -2.677 8.174 1.00 96.88 85 MET A N 1
ATOM 678 C CA . MET A 1 85 ? -2.937 -2.057 8.477 1.00 96.88 85 MET A CA 1
ATOM 679 C C . MET A 1 85 ? -3.933 -3.077 9.036 1.00 96.88 85 MET A C 1
ATOM 681 O O . MET A 1 85 ? -4.613 -2.792 10.016 1.00 96.88 85 MET A O 1
ATOM 685 N N . ILE A 1 86 ? -4.006 -4.271 8.442 1.00 96.44 86 ILE A N 1
ATOM 686 C CA . ILE A 1 86 ? -4.873 -5.348 8.936 1.00 96.44 86 ILE A CA 1
ATOM 687 C C . ILE A 1 86 ? -4.460 -5.733 10.354 1.00 96.44 86 ILE A C 1
ATOM 689 O O . ILE A 1 86 ? -5.306 -5.729 11.240 1.00 96.44 86 ILE A O 1
ATOM 693 N N . ARG A 1 87 ? -3.164 -5.979 10.574 1.00 96.69 87 ARG A N 1
ATOM 694 C CA . ARG A 1 87 ? -2.626 -6.379 11.877 1.00 96.69 87 ARG A CA 1
ATOM 695 C C . ARG A 1 87 ? -2.845 -5.322 12.961 1.00 96.69 87 ARG A C 1
ATOM 697 O O . ARG A 1 87 ? -3.316 -5.658 14.035 1.00 96.69 87 ARG A O 1
ATOM 704 N N . TYR A 1 88 ? -2.547 -4.052 12.688 1.00 96.31 88 TYR A N 1
ATOM 705 C CA . TYR A 1 88 ? -2.755 -2.967 13.658 1.00 96.31 88 TYR A CA 1
ATOM 706 C C . TYR A 1 88 ? -4.222 -2.796 14.042 1.00 96.31 88 TYR A C 1
ATOM 708 O O . TYR A 1 88 ? -4.522 -2.380 15.148 1.00 96.31 88 TYR A O 1
ATOM 716 N N . THR A 1 89 ? -5.141 -3.190 13.160 1.00 96.19 89 THR A N 1
ATOM 717 C CA . THR A 1 89 ? -6.581 -3.122 13.418 1.00 96.19 89 THR A CA 1
ATOM 718 C C . THR A 1 89 ? -7.187 -4.421 13.949 1.00 96.19 89 THR A C 1
ATOM 720 O O . THR A 1 89 ? -8.410 -4.506 14.091 1.00 96.19 89 THR A O 1
ATOM 723 N N . GLU A 1 90 ? -6.382 -5.444 14.262 1.00 93.81 90 GLU A N 1
ATOM 724 C CA . GLU A 1 90 ? -6.886 -6.725 14.776 1.00 93.81 90 GLU A CA 1
ATOM 725 C C . GLU A 1 90 ? -7.630 -6.568 16.099 1.00 93.81 90 GLU A C 1
ATOM 727 O O . GLU A 1 90 ? -8.745 -7.082 16.211 1.00 93.81 90 GLU A O 1
ATOM 732 N N . ASP A 1 91 ? -7.082 -5.760 17.005 1.00 93.12 91 ASP A N 1
ATOM 733 C CA . ASP A 1 91 ? -7.627 -5.505 18.343 1.00 93.12 91 ASP A CA 1
ATOM 734 C C . ASP A 1 91 ? -8.685 -4.385 18.366 1.00 93.12 91 ASP A C 1
ATOM 736 O O . ASP A 1 91 ? -9.114 -3.925 19.424 1.00 93.12 91 ASP A O 1
ATOM 740 N N . GLY A 1 92 ? -9.118 -3.911 17.191 1.00 91.06 92 GLY A N 1
ATOM 741 C CA . GLY A 1 92 ? -10.124 -2.852 17.064 1.00 91.06 92 GLY A CA 1
ATOM 742 C C . GLY A 1 92 ? -9.615 -1.445 17.391 1.00 91.06 92 GLY A C 1
ATOM 743 O O . GLY A 1 92 ? -10.410 -0.506 17.449 1.00 91.06 92 GLY A O 1
ATOM 744 N N . GLN A 1 93 ? -8.305 -1.276 17.561 1.00 91.38 93 GLN A N 1
ATOM 745 C CA . GLN A 1 93 ? -7.650 0.019 17.736 1.00 91.38 93 GLN A CA 1
ATOM 746 C C . GLN A 1 93 ? -6.771 0.345 16.523 1.00 91.38 93 GLN A C 1
ATOM 748 O O . GLN A 1 93 ? -6.551 -0.501 15.668 1.00 91.38 93 GLN A O 1
ATOM 753 N N . PHE A 1 94 ? -6.365 1.607 16.389 1.00 94.19 94 PHE A N 1
ATOM 754 C CA . PHE A 1 94 ? -5.330 2.016 15.438 1.00 94.19 94 PHE A CA 1
ATOM 755 C C . PHE A 1 94 ? -4.759 3.353 15.893 1.00 94.19 94 PHE A C 1
ATOM 757 O O . PHE A 1 94 ? -5.320 4.426 15.606 1.00 94.19 94 PHE A O 1
ATOM 764 N N . ASP A 1 95 ? -3.706 3.276 16.691 1.00 94.12 95 ASP A N 1
ATOM 765 C CA . ASP A 1 95 ? -3.194 4.420 17.424 1.00 94.12 95 ASP A CA 1
ATOM 766 C C . ASP A 1 95 ? -2.349 5.361 16.547 1.00 94.12 95 ASP A C 1
ATOM 768 O O . ASP A 1 95 ? -2.070 5.122 15.369 1.00 94.12 95 ASP A O 1
ATOM 772 N N . ASN A 1 96 ? -1.955 6.498 17.120 1.00 94.62 96 ASN A N 1
ATOM 773 C CA . ASN A 1 96 ? -1.190 7.506 16.389 1.00 94.62 96 ASN A CA 1
ATOM 774 C C . ASN A 1 96 ? 0.214 7.028 15.984 1.00 94.62 96 ASN A C 1
ATOM 776 O O . ASN A 1 96 ? 0.731 7.477 14.959 1.00 94.62 96 ASN A O 1
ATOM 780 N N . SER A 1 97 ? 0.835 6.148 16.770 1.00 96.69 97 SER A N 1
ATOM 781 C CA . SER A 1 97 ? 2.159 5.594 16.478 1.00 96.69 97 SER A CA 1
ATOM 782 C C . SER A 1 97 ? 2.099 4.628 15.294 1.00 96.69 97 SER A C 1
ATOM 784 O O . SER A 1 97 ? 2.908 4.725 14.373 1.00 96.69 97 SER A O 1
ATOM 786 N N . GLU A 1 98 ? 1.067 3.789 15.243 1.00 96.62 98 GLU A N 1
ATOM 787 C CA . GLU A 1 98 ? 0.813 2.853 14.153 1.00 96.62 98 GLU A CA 1
ATOM 788 C C . GLU A 1 98 ? 0.422 3.600 12.873 1.00 96.62 98 GLU A C 1
ATOM 790 O O . GLU A 1 98 ? 0.913 3.298 11.783 1.00 96.62 98 GLU A O 1
ATOM 795 N N . ARG A 1 99 ? -0.401 4.651 12.993 1.00 95.06 99 ARG A N 1
ATOM 796 C CA . ARG A 1 99 ? -0.709 5.550 11.870 1.00 95.06 99 ARG A CA 1
ATOM 797 C C . ARG A 1 99 ? 0.548 6.213 11.322 1.00 95.06 99 ARG A C 1
ATOM 799 O O . ARG A 1 99 ? 0.683 6.322 10.103 1.00 95.06 99 ARG A O 1
ATOM 806 N N . LYS A 1 100 ? 1.466 6.636 12.194 1.00 96.88 100 LYS A N 1
ATOM 807 C CA . LYS A 1 100 ? 2.749 7.220 11.793 1.00 96.88 100 LYS A CA 1
ATOM 808 C C . LYS A 1 100 ? 3.631 6.199 11.064 1.00 96.88 100 LYS A C 1
ATOM 810 O O . LYS A 1 100 ? 4.098 6.527 9.976 1.00 96.88 100 LYS A O 1
ATOM 815 N N . ASP A 1 101 ? 3.773 4.970 11.574 1.00 97.75 101 ASP A N 1
ATOM 816 C CA . ASP A 1 101 ? 4.504 3.881 10.887 1.00 97.75 101 ASP A CA 1
ATOM 817 C C . ASP A 1 101 ? 3.941 3.631 9.480 1.00 97.75 101 ASP A C 1
ATOM 819 O O . ASP A 1 101 ? 4.682 3.534 8.500 1.00 97.75 101 ASP A O 1
ATOM 823 N N . ILE A 1 102 ? 2.612 3.603 9.343 1.00 97.88 102 ILE A N 1
ATOM 824 C CA . ILE A 1 102 ? 1.966 3.465 8.036 1.00 97.88 102 ILE A CA 1
ATOM 825 C C . ILE A 1 102 ? 2.285 4.648 7.114 1.00 97.88 102 ILE A C 1
ATOM 827 O O . ILE A 1 102 ? 2.582 4.429 5.939 1.00 97.88 102 ILE A O 1
ATOM 831 N N . GLN A 1 103 ? 2.259 5.891 7.605 1.00 97.62 103 GLN A N 1
ATOM 832 C CA . GLN A 1 103 ? 2.628 7.048 6.780 1.00 97.62 103 GLN A CA 1
ATOM 833 C C . GLN A 1 103 ? 4.086 6.977 6.317 1.00 97.62 103 GLN A C 1
ATOM 835 O O . GLN A 1 103 ? 4.357 7.239 5.145 1.00 97.62 103 GLN A O 1
ATOM 840 N N . GLU A 1 104 ? 5.013 6.582 7.189 1.00 97.69 104 GLU A N 1
ATOM 841 C CA . GLU A 1 104 ? 6.429 6.405 6.845 1.00 97.69 104 GLU A CA 1
ATOM 842 C C . GLU A 1 104 ? 6.606 5.349 5.746 1.00 97.69 104 GLU A C 1
ATOM 844 O O . GLU A 1 104 ? 7.304 5.582 4.756 1.00 97.69 104 GLU A O 1
ATOM 849 N N . LYS A 1 105 ? 5.883 4.229 5.837 1.00 97.62 105 LYS A N 1
ATOM 850 C CA . LYS A 1 105 ? 5.897 3.183 4.803 1.00 97.62 105 LYS A CA 1
ATOM 851 C C . LYS A 1 105 ? 5.291 3.632 3.483 1.00 97.62 105 LYS A C 1
ATOM 853 O O . LYS A 1 105 ? 5.809 3.278 2.428 1.00 97.62 105 LYS A O 1
ATOM 858 N N . ILE A 1 106 ? 4.241 4.452 3.515 1.00 97.81 106 ILE A N 1
ATOM 859 C CA . ILE A 1 106 ? 3.683 5.058 2.299 1.00 97.81 106 ILE A CA 1
ATOM 860 C C . ILE A 1 106 ? 4.721 5.967 1.625 1.00 97.81 106 ILE A C 1
ATOM 862 O O . ILE A 1 106 ? 4.798 5.986 0.397 1.00 97.81 106 ILE A O 1
ATOM 866 N N . GLN A 1 107 ? 5.537 6.705 2.387 1.00 97.75 107 GLN A N 1
ATOM 867 C CA . GLN A 1 107 ? 6.620 7.507 1.803 1.00 97.75 107 GLN A CA 1
ATOM 868 C C . GLN A 1 107 ? 7.733 6.633 1.216 1.00 97.75 107 GLN A C 1
ATOM 870 O O . GLN A 1 107 ? 8.191 6.914 0.110 1.00 97.75 107 GLN A O 1
ATOM 875 N N . ALA A 1 108 ? 8.111 5.547 1.896 1.00 96.50 108 ALA A N 1
ATOM 876 C CA . ALA A 1 108 ? 9.075 4.581 1.366 1.00 96.50 108 ALA A CA 1
ATOM 877 C C . ALA A 1 108 ? 8.594 3.963 0.040 1.00 96.50 108 ALA A C 1
ATOM 879 O O . ALA A 1 108 ? 9.344 3.931 -0.933 1.00 96.50 108 ALA A O 1
ATOM 880 N N . LEU A 1 109 ? 7.314 3.581 -0.042 1.00 96.62 109 LEU A N 1
ATOM 881 C CA . LEU A 1 109 ? 6.706 3.077 -1.275 1.00 96.62 109 LEU A CA 1
ATOM 882 C C . LEU A 1 109 ? 6.760 4.109 -2.414 1.00 96.62 109 LEU A C 1
ATOM 884 O O . LEU A 1 109 ? 7.072 3.759 -3.549 1.00 96.62 109 LEU A O 1
ATOM 888 N N . LYS A 1 110 ? 6.484 5.391 -2.136 1.00 97.31 110 LYS A N 1
ATOM 889 C CA . LYS A 1 110 ? 6.584 6.459 -3.151 1.00 97.31 110 LYS A CA 1
ATOM 890 C C . LYS A 1 110 ? 8.004 6.614 -3.684 1.00 97.31 110 LYS A C 1
ATOM 892 O O . LYS A 1 110 ? 8.177 6.812 -4.886 1.00 97.31 110 LYS A O 1
ATOM 897 N N . LEU A 1 111 ? 8.997 6.548 -2.798 1.00 96.50 111 LEU A N 1
ATOM 898 C CA . LEU A 1 111 ? 10.401 6.639 -3.181 1.00 96.50 111 LEU A CA 1
ATOM 899 C C . LEU A 1 111 ? 10.792 5.471 -4.090 1.00 96.50 111 LEU A C 1
ATOM 901 O O . LEU A 1 111 ? 11.380 5.694 -5.145 1.00 96.50 111 LEU A O 1
ATOM 905 N N . GLU A 1 112 ? 10.411 4.249 -3.726 1.00 94.56 112 GLU A N 1
ATOM 906 C CA . GLU A 1 112 ? 10.743 3.065 -4.517 1.00 94.56 112 GLU A CA 1
ATOM 907 C C . GLU A 1 112 ? 10.033 3.049 -5.872 1.00 94.56 112 GLU A C 1
ATOM 909 O O . GLU A 1 112 ? 10.670 2.785 -6.886 1.00 94.56 112 GLU A O 1
ATOM 914 N N . ILE A 1 113 ? 8.762 3.463 -5.936 1.00 95.62 113 ILE A N 1
ATOM 915 C CA . ILE A 1 113 ? 8.058 3.683 -7.210 1.00 95.62 113 ILE A CA 1
ATOM 916 C C . ILE A 1 113 ? 8.811 4.690 -8.087 1.00 95.62 113 ILE A C 1
ATOM 918 O O . ILE A 1 113 ? 8.923 4.497 -9.298 1.00 95.62 113 ILE A O 1
ATOM 922 N N . SER A 1 114 ? 9.335 5.768 -7.496 1.00 95.69 114 SER A N 1
ATOM 923 C CA . SER A 1 114 ? 10.124 6.753 -8.238 1.00 95.69 114 SER A CA 1
ATOM 924 C C . SER A 1 11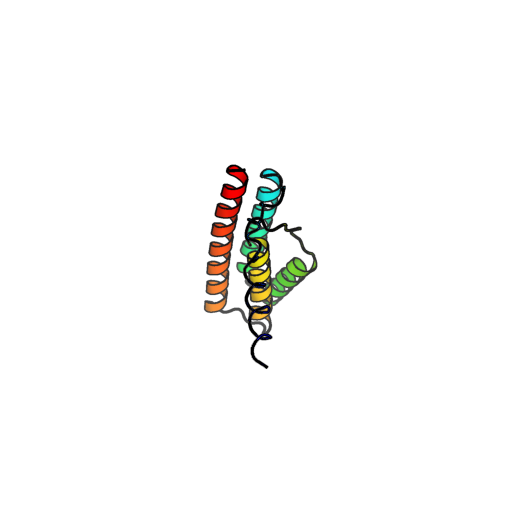4 ? 11.422 6.153 -8.780 1.00 95.69 114 SER A C 1
ATOM 926 O O . SER A 1 114 ? 11.813 6.491 -9.893 1.00 95.69 114 SER A O 1
ATOM 928 N N . GLN A 1 115 ? 12.087 5.282 -8.022 1.00 94.69 115 GLN A N 1
ATOM 929 C CA . GLN A 1 115 ? 13.316 4.607 -8.448 1.00 94.69 115 GLN A CA 1
ATOM 930 C C . GLN A 1 115 ? 13.034 3.570 -9.540 1.00 94.69 115 GLN A C 1
ATOM 932 O O . GLN A 1 115 ? 13.682 3.590 -10.582 1.00 94.69 115 GLN A O 1
ATOM 937 N N . ALA A 1 116 ? 12.011 2.735 -9.356 1.00 92.38 116 ALA A N 1
ATOM 938 C CA . ALA A 1 116 ? 11.547 1.767 -10.346 1.00 92.38 116 ALA A CA 1
ATOM 939 C C . ALA A 1 116 ? 11.176 2.447 -11.672 1.00 92.38 116 ALA A C 1
ATOM 941 O O . ALA A 1 116 ? 11.539 1.974 -12.749 1.00 92.38 116 ALA A O 1
ATOM 942 N N . ARG A 1 117 ? 10.534 3.620 -11.606 1.00 93.31 117 ARG A N 1
ATOM 943 C CA . ARG A 1 117 ? 10.243 4.431 -12.790 1.00 93.31 117 ARG A CA 1
ATOM 944 C C . ARG A 1 117 ? 11.509 4.850 -13.545 1.00 93.31 117 ARG A C 1
ATOM 946 O O . ARG A 1 117 ? 11.489 4.830 -14.771 1.00 93.31 117 ARG A O 1
ATOM 953 N N . GLN A 1 118 ? 12.574 5.241 -12.841 1.00 93.56 118 GLN A N 1
ATOM 954 C CA . GLN A 1 118 ? 13.842 5.611 -13.483 1.00 93.56 118 GLN A CA 1
ATOM 955 C C . GLN A 1 118 ? 14.502 4.408 -14.154 1.00 93.56 118 GLN A C 1
ATOM 957 O O . GLN A 1 118 ? 14.908 4.508 -15.305 1.00 93.56 118 GLN A O 1
ATOM 962 N N . VAL A 1 119 ? 14.493 3.244 -13.499 1.00 91.00 119 VAL A N 1
ATOM 963 C CA . VAL A 1 119 ? 15.007 1.996 -14.088 1.00 91.00 119 VAL A CA 1
ATOM 964 C C . VAL A 1 119 ? 14.308 1.667 -15.413 1.00 91.00 119 VAL A C 1
ATOM 966 O O . VAL A 1 119 ? 14.959 1.252 -16.366 1.00 91.00 119 VAL A O 1
ATOM 969 N N . LEU A 1 120 ? 12.991 1.883 -15.503 1.00 90.00 120 LEU A N 1
ATOM 970 C CA . LEU A 1 120 ? 12.240 1.670 -16.746 1.00 90.00 120 LEU A CA 1
ATOM 971 C C . LEU A 1 120 ? 12.516 2.724 -17.831 1.00 90.00 120 LEU A C 1
ATOM 973 O O . LEU A 1 120 ? 12.311 2.433 -19.006 1.00 90.00 120 LEU A O 1
ATOM 977 N N . LEU A 1 121 ? 12.934 3.937 -17.458 1.00 90.12 121 LEU A N 1
ATOM 978 C CA . LEU A 1 121 ? 13.294 5.009 -18.396 1.00 90.12 121 LEU A CA 1
ATOM 979 C C . LEU A 1 121 ? 14.700 4.832 -18.983 1.00 90.12 121 LEU A C 1
ATOM 981 O O . LEU A 1 121 ? 14.950 5.290 -20.092 1.00 90.12 121 LEU A O 1
ATOM 985 N N . GLU A 1 122 ? 15.601 4.191 -18.239 1.00 87.94 122 GLU A N 1
ATOM 986 C CA . GLU A 1 122 ? 16.997 3.940 -18.627 1.00 87.94 122 GLU A CA 1
ATOM 987 C C . GLU A 1 122 ? 17.188 2.642 -19.439 1.00 87.94 122 GLU A C 1
ATOM 989 O O . GLU A 1 122 ? 18.322 2.288 -19.769 1.00 87.94 122 GLU A O 1
ATOM 994 N N . ARG A 1 123 ? 16.098 1.922 -19.734 1.00 76.12 123 ARG A N 1
ATOM 995 C CA . ARG A 1 123 ? 16.100 0.663 -20.490 1.00 76.12 123 ARG A CA 1
ATOM 996 C C . ARG A 1 123 ? 16.357 0.852 -21.985 1.00 76.12 123 ARG A C 1
ATOM 998 O O . ARG A 1 123 ? 15.768 1.779 -22.581 1.00 76.12 123 ARG A O 1
#

Radius of gyration: 20.66 Å; chains: 1; bounding box: 60×50×39 Å